Protein AF-A0A524GDU6-F1 (afdb_monomer_lite)

Foldseek 3Di:
DDDDDDDDPDPDDPPPPPCDPDPPQFDFDWQKKKWAFDPPPPPVNVVVLCVVQVWAFPDADDPRRITIIGGPPPDGQVNVQVSQVPDPGIPGMGTRGDDDDDLQDPPPCSLLPCQQAQCQDAHPNDTDDHPNHPPNSVVVVPD

Sequence (143 aa):
MRYIISICIILSIIACGSDSPRKTFSAYKAGEILVKFKSGAYETRESDTHRLIGAEVIKRVGRGGIARVKLPEGTSVEMAIKTYEATPGVEYAEPNYMVKATVIPDDARFTEQWGLHNAGQTVKGVTGTTGADIKAPEAWDIT

Radius of gyration: 27.36 Å; chains: 1; bounding box: 87×36×60 Å

Secondary structure (DSSP, 8-state):
-------------------------PPEEEEEEEEEEPTT--HHHHHHHHHHHT-EEEEEETTTTEEEEEPPTT--HHHHHHHHHTSTTEEEEEEEE-----SS---TTGGG-TTT--SS-EETTEEPPTT-S--HHHHHT--

Structure (mmCIF, N/CA/C/O backbone):
data_AF-A0A524GDU6-F1
#
_entry.id   AF-A0A524GDU6-F1
#
loop_
_atom_site.group_PDB
_atom_site.id
_atom_site.type_symbol
_atom_site.label_atom_id
_atom_site.label_alt_id
_atom_site.label_comp_id
_atom_site.label_asym_id
_atom_site.label_entity_id
_atom_site.label_seq_id
_atom_site.pdbx_PDB_ins_code
_atom_site.Cartn_x
_atom_site.Cartn_y
_atom_site.Cartn_z
_atom_site.occupancy
_atom_site.B_iso_or_equiv
_atom_site.auth_seq_id
_atom_site.auth_comp_id
_atom_site.auth_asym_id
_atom_site.auth_atom_id
_atom_site.pdbx_PDB_model_num
ATOM 1 N N . MET A 1 1 ? -65.917 17.565 -32.108 1.00 46.09 1 MET A N 1
ATOM 2 C CA . MET A 1 1 ? -65.200 17.818 -33.377 1.00 46.09 1 MET A CA 1
ATOM 3 C C . MET A 1 1 ? -64.420 19.120 -33.239 1.00 46.09 1 MET A C 1
ATOM 5 O O . MET A 1 1 ? -65.048 20.167 -33.289 1.00 46.09 1 MET A O 1
ATOM 9 N N . ARG A 1 2 ? -63.104 19.029 -32.972 1.00 42.19 2 ARG A N 1
ATOM 10 C CA . ARG A 1 2 ? -62.009 19.993 -33.256 1.00 42.19 2 ARG A CA 1
ATOM 11 C C . ARG A 1 2 ? -60.865 19.822 -32.243 1.00 42.19 2 ARG A C 1
ATOM 13 O O . ARG A 1 2 ? -61.074 19.880 -31.040 1.00 42.19 2 ARG A O 1
ATOM 20 N N . TYR A 1 3 ? -59.690 19.538 -32.795 1.00 39.47 3 TYR A N 1
ATOM 21 C CA . TYR A 1 3 ? -58.427 19.186 -32.154 1.00 39.47 3 TYR A CA 1
ATOM 22 C C . TYR A 1 3 ? -57.678 20.436 -31.688 1.00 39.47 3 TYR A C 1
ATOM 24 O O . TYR A 1 3 ? -57.649 21.412 -32.433 1.00 39.47 3 TYR A O 1
ATOM 32 N N . ILE A 1 4 ? -56.993 20.377 -30.542 1.00 45.09 4 ILE A N 1
ATOM 33 C CA . ILE A 1 4 ? -55.834 21.239 -30.264 1.00 45.09 4 ILE A CA 1
ATOM 34 C C . ILE A 1 4 ? -54.747 20.358 -29.645 1.00 45.09 4 ILE A C 1
ATOM 36 O O . ILE A 1 4 ? -54.817 19.956 -28.487 1.00 45.09 4 ILE A O 1
ATOM 40 N N . ILE A 1 5 ? -53.770 20.012 -30.479 1.00 43.97 5 ILE A N 1
ATOM 41 C CA . ILE A 1 5 ? -52.528 19.336 -30.116 1.00 43.97 5 ILE A CA 1
ATOM 42 C C . ILE A 1 5 ? -51.595 20.432 -29.593 1.00 43.97 5 ILE A C 1
ATOM 44 O O . ILE A 1 5 ? -51.144 21.272 -30.367 1.00 43.97 5 ILE A O 1
ATOM 48 N N . SER A 1 6 ? -51.337 20.457 -28.285 1.00 45.69 6 SER A N 1
ATOM 49 C CA . SER A 1 6 ? -50.351 21.359 -27.683 1.00 45.69 6 SER A CA 1
ATOM 50 C C . SER A 1 6 ? -49.019 20.620 -27.566 1.00 45.69 6 SER A C 1
ATOM 52 O O . SER A 1 6 ? -48.834 19.773 -26.697 1.00 45.69 6 SER A O 1
ATOM 54 N N . ILE A 1 7 ? -48.113 20.907 -28.498 1.00 46.00 7 ILE A N 1
ATOM 55 C CA . ILE A 1 7 ? -46.738 20.403 -28.532 1.00 46.00 7 ILE A CA 1
ATOM 56 C C . ILE A 1 7 ? -45.927 21.124 -27.442 1.00 46.00 7 ILE A C 1
ATOM 58 O O . ILE A 1 7 ? -45.642 22.314 -27.554 1.00 46.00 7 ILE A O 1
ATOM 62 N N . CYS A 1 8 ? -45.553 20.409 -26.379 1.00 38.56 8 CYS A N 1
ATOM 63 C CA . CYS A 1 8 ? -44.512 20.838 -25.442 1.00 38.56 8 CYS A CA 1
ATOM 64 C C . CYS A 1 8 ? -43.155 20.357 -25.969 1.00 38.56 8 CYS A C 1
ATOM 66 O O . CYS A 1 8 ? -42.819 19.180 -25.858 1.00 38.56 8 CYS A O 1
ATOM 68 N N . ILE A 1 9 ? -42.372 21.269 -26.546 1.00 44.06 9 ILE A N 1
ATOM 69 C CA . ILE A 1 9 ? -40.962 21.032 -26.874 1.00 44.06 9 ILE A CA 1
ATOM 70 C C . ILE A 1 9 ? -40.179 21.114 -25.560 1.00 44.06 9 ILE A C 1
ATOM 72 O O . ILE A 1 9 ? -39.932 22.205 -25.050 1.00 44.06 9 ILE A O 1
ATOM 76 N N . ILE A 1 10 ? -39.814 19.965 -24.986 1.00 49.78 10 ILE A N 1
ATOM 77 C CA . ILE A 1 10 ? -38.814 19.916 -23.915 1.00 49.78 10 ILE A CA 1
ATOM 78 C C . ILE A 1 10 ? -37.440 20.026 -24.576 1.00 49.78 10 ILE A C 1
ATOM 80 O O . ILE A 1 10 ? -36.970 19.109 -25.244 1.00 49.78 10 ILE A O 1
ATOM 84 N N . LEU A 1 11 ? -36.816 21.188 -24.402 1.00 43.75 11 LEU A N 1
ATOM 85 C CA . LEU A 1 11 ? -35.431 21.449 -24.762 1.00 43.75 11 LEU A CA 1
ATOM 86 C C . LEU A 1 11 ? -34.534 20.703 -23.758 1.00 43.75 11 LEU A C 1
ATOM 88 O O . LEU A 1 11 ? -34.323 21.164 -22.637 1.00 43.75 11 LEU A O 1
ATOM 92 N N . SER A 1 12 ? -34.054 19.514 -24.127 1.00 50.00 12 SER A N 1
ATOM 93 C CA . SER A 1 12 ? -33.081 18.766 -23.327 1.00 50.00 12 SER A CA 1
ATOM 94 C C . SER A 1 12 ? -31.749 19.514 -23.293 1.00 50.00 12 SER A C 1
ATOM 96 O O . SER A 1 12 ? -31.015 19.555 -24.278 1.00 50.00 12 SER A O 1
ATOM 98 N N . ILE A 1 13 ? -31.422 20.086 -22.135 1.00 52.62 13 ILE A N 1
ATOM 99 C CA . ILE A 1 13 ? -30.063 20.516 -21.814 1.00 52.62 13 ILE A CA 1
ATOM 100 C C . ILE A 1 13 ? -29.226 19.240 -21.693 1.00 52.62 13 ILE A C 1
ATOM 102 O O . ILE A 1 13 ? -29.364 18.480 -20.735 1.00 52.62 13 ILE A O 1
ATOM 106 N N . ILE A 1 14 ? -28.386 18.981 -22.694 1.00 56.56 14 ILE A N 1
ATOM 107 C CA . ILE A 1 14 ? -27.344 17.958 -22.624 1.00 56.56 14 ILE A CA 1
ATOM 108 C C . ILE A 1 14 ? -26.330 18.450 -21.590 1.00 56.56 14 ILE A C 1
ATOM 110 O O . ILE A 1 14 ? -25.486 19.298 -21.875 1.00 56.56 14 ILE A O 1
ATOM 114 N N . ALA A 1 15 ? -26.439 17.943 -20.364 1.00 51.62 15 ALA A N 1
ATOM 115 C CA . ALA A 1 15 ? -25.362 18.038 -19.397 1.00 51.62 15 ALA A CA 1
ATOM 116 C C . ALA A 1 15 ? -24.214 17.157 -19.910 1.00 51.62 15 ALA A C 1
ATOM 118 O O . ALA A 1 15 ? -24.265 15.931 -19.823 1.00 51.62 15 ALA A O 1
ATOM 119 N N . CYS A 1 16 ? -23.197 17.790 -20.493 1.00 41.84 16 CYS A N 1
ATOM 120 C CA . CYS A 1 16 ? -21.922 17.152 -20.784 1.00 41.84 16 CYS A CA 1
ATOM 121 C C . CYS A 1 16 ? -21.239 16.872 -19.437 1.00 41.84 16 CYS A C 1
ATOM 123 O O . CYS A 1 16 ? -20.568 17.733 -18.871 1.00 41.84 16 CYS A O 1
ATOM 125 N N . GLY A 1 17 ? -21.506 15.698 -18.867 1.00 45.25 17 GLY A N 1
ATOM 126 C CA . GLY A 1 17 ? -20.758 15.190 -17.728 1.00 45.25 17 GLY A CA 1
ATOM 127 C C . GLY A 1 17 ? -19.352 14.855 -18.201 1.00 45.25 17 GLY A C 1
ATOM 128 O O . GLY A 1 17 ? -19.160 13.894 -18.939 1.00 45.25 17 GLY A O 1
ATOM 129 N N . SER A 1 18 ? -18.374 15.661 -17.799 1.00 45.66 18 SER A N 1
ATOM 130 C CA . SER A 1 18 ? -16.969 15.280 -17.860 1.00 45.66 18 SER A CA 1
ATOM 131 C C . SER A 1 18 ? -16.784 14.057 -16.963 1.00 45.66 18 SER A C 1
ATOM 133 O O . SER A 1 18 ? -16.740 14.183 -15.736 1.00 45.66 18 SER A O 1
ATOM 135 N N . ASP A 1 19 ? -16.739 12.873 -17.567 1.00 48.50 19 ASP A N 1
ATOM 136 C CA . ASP A 1 19 ? -16.425 11.630 -16.873 1.00 48.50 19 ASP A CA 1
ATOM 137 C C . ASP A 1 19 ? -14.926 11.671 -16.541 1.00 48.50 19 ASP A C 1
ATOM 139 O O . ASP A 1 19 ? -14.063 11.271 -17.323 1.00 48.50 19 ASP A O 1
ATOM 143 N N . SER A 1 20 ? -14.594 12.283 -15.402 1.00 50.22 20 SER A N 1
ATOM 144 C CA . SER A 1 20 ? -13.263 12.166 -14.813 1.00 50.22 20 SER A CA 1
ATOM 145 C C . SER A 1 20 ? -12.969 10.677 -14.643 1.00 50.22 20 SER A C 1
ATOM 147 O O . SER A 1 20 ? -13.833 9.973 -14.112 1.00 50.22 20 SER A O 1
ATOM 149 N N . PRO A 1 21 ? -11.786 10.172 -15.043 1.00 43.53 21 PRO A N 1
ATOM 150 C CA . PRO A 1 21 ? -11.465 8.764 -14.878 1.00 43.53 21 PRO A CA 1
ATOM 151 C C . PRO A 1 21 ? -11.586 8.419 -13.395 1.00 43.53 21 PRO A C 1
ATOM 153 O O . PRO A 1 21 ? -10.803 8.863 -12.551 1.00 43.53 21 PRO A O 1
ATOM 156 N N . ARG A 1 22 ? -12.645 7.675 -13.068 1.00 45.19 22 ARG A N 1
ATOM 157 C CA . ARG A 1 22 ? -12.917 7.179 -11.726 1.00 45.19 22 ARG A CA 1
ATOM 158 C C . ARG A 1 22 ? -11.685 6.370 -11.341 1.00 45.19 22 ARG A C 1
ATOM 160 O O . ARG A 1 22 ? -11.368 5.415 -12.046 1.00 45.19 22 ARG A O 1
ATOM 167 N N . LYS A 1 23 ? -10.976 6.770 -10.276 1.00 44.06 23 LYS A N 1
ATOM 168 C CA . LYS A 1 23 ? -9.889 5.979 -9.676 1.00 44.06 23 LYS A CA 1
ATOM 169 C C . LYS A 1 23 ? -10.339 4.518 -9.698 1.00 44.06 23 LYS A C 1
ATOM 171 O O . LYS A 1 23 ? -11.337 4.190 -9.057 1.00 44.06 23 LYS A O 1
ATOM 176 N N . THR A 1 24 ? -9.674 3.665 -10.473 1.00 45.59 24 THR A N 1
ATOM 177 C CA . THR A 1 24 ? -9.892 2.222 -10.404 1.00 45.59 24 THR A CA 1
ATOM 178 C C . THR A 1 24 ? -9.548 1.824 -8.981 1.00 45.59 24 THR A C 1
ATOM 180 O O . THR A 1 24 ? -8.377 1.821 -8.604 1.00 45.59 24 THR A O 1
ATOM 183 N N . PHE A 1 25 ? -10.568 1.604 -8.151 1.00 55.69 25 PHE A N 1
ATOM 184 C CA . PHE A 1 25 ? -10.369 1.123 -6.794 1.00 55.69 25 PHE A CA 1
ATOM 185 C C . PHE A 1 25 ? -9.674 -0.227 -6.921 1.00 55.69 25 PHE A C 1
ATOM 187 O O . PHE A 1 25 ? -10.267 -1.175 -7.438 1.00 55.69 25 PHE A O 1
ATOM 194 N N . SER A 1 26 ? -8.403 -0.305 -6.512 1.00 63.84 26 SER A N 1
ATOM 195 C CA . SER A 1 26 ? -7.771 -1.610 -6.374 1.00 63.84 26 SER A CA 1
ATOM 196 C C . SER A 1 26 ? -8.629 -2.429 -5.419 1.00 63.84 26 SER A C 1
ATOM 198 O O . SER A 1 26 ? -9.108 -1.904 -4.408 1.00 63.84 26 SER A O 1
ATOM 200 N N . ALA A 1 27 ? -8.865 -3.695 -5.746 1.00 87.44 27 ALA A N 1
ATOM 201 C CA . ALA A 1 27 ? -9.609 -4.566 -4.857 1.00 87.44 27 ALA A CA 1
ATOM 202 C C . ALA A 1 27 ? -8.857 -4.653 -3.519 1.00 87.44 27 ALA A C 1
ATOM 204 O O . ALA A 1 27 ? -7.660 -4.942 -3.480 1.00 87.44 27 ALA A O 1
ATOM 205 N N . TYR A 1 28 ? -9.542 -4.371 -2.417 1.00 92.62 28 TYR A N 1
ATOM 206 C CA . TYR A 1 28 ? -9.010 -4.584 -1.077 1.00 92.62 28 TYR A CA 1
ATOM 207 C C . TYR A 1 28 ? -9.470 -5.938 -0.540 1.00 92.62 28 TYR A C 1
ATOM 209 O O . TYR A 1 28 ? -10.466 -6.509 -0.992 1.00 92.62 28 TYR A O 1
ATOM 217 N N . LYS 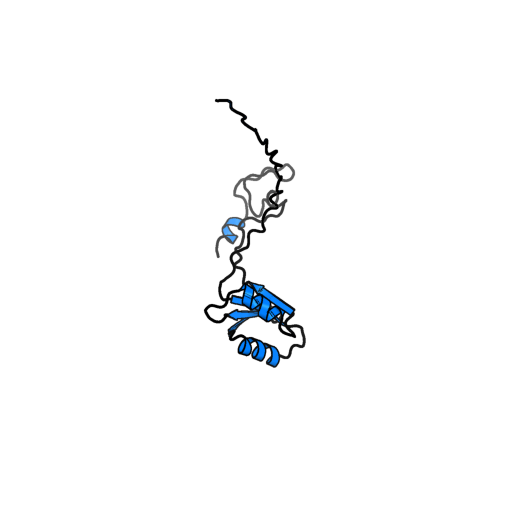A 1 29 ? -8.735 -6.479 0.429 1.00 93.62 29 LYS A N 1
ATOM 218 C CA . LYS A 1 29 ? -9.104 -7.729 1.082 1.00 93.62 29 LYS A CA 1
ATOM 219 C C . LYS A 1 29 ? -10.260 -7.487 2.052 1.00 93.62 29 LYS A C 1
ATOM 221 O O . LYS A 1 29 ? -10.100 -6.802 3.058 1.00 93.62 29 LYS A O 1
ATOM 226 N N . ALA A 1 30 ? -11.425 -8.056 1.746 1.00 93.00 30 ALA A N 1
ATOM 227 C CA . ALA A 1 30 ? -12.592 -7.973 2.618 1.00 93.00 30 ALA A CA 1
ATOM 228 C C . ALA A 1 30 ? -12.282 -8.526 4.020 1.00 93.00 30 ALA A C 1
ATOM 230 O O . ALA A 1 30 ? -11.551 -9.509 4.165 1.00 93.00 30 ALA A O 1
ATOM 231 N N . GLY A 1 31 ? -12.845 -7.883 5.045 1.00 95.31 31 GLY A N 1
ATOM 232 C CA . GLY A 1 31 ? -12.651 -8.270 6.443 1.00 95.31 31 GLY A CA 1
ATOM 233 C C . GLY A 1 31 ? -11.277 -7.921 7.018 1.00 95.31 31 GLY A C 1
ATOM 234 O O . GLY A 1 31 ? -10.972 -8.355 8.125 1.00 95.31 31 GLY A O 1
ATOM 235 N N . GLU A 1 32 ? -10.445 -7.153 6.310 1.00 97.00 32 GLU A N 1
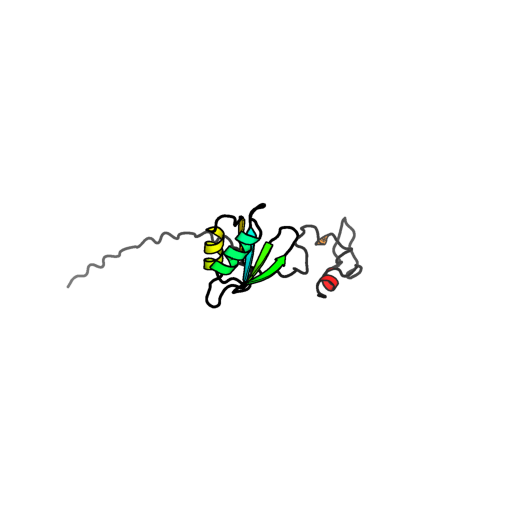ATOM 236 C CA . GLU A 1 32 ? -9.145 -6.716 6.815 1.00 97.00 32 GLU A CA 1
ATOM 237 C C . GLU A 1 32 ? -8.870 -5.238 6.535 1.00 97.00 32 GLU A C 1
ATOM 239 O O . GLU A 1 32 ? -9.135 -4.731 5.444 1.00 97.00 32 GLU A O 1
ATOM 244 N N . ILE A 1 33 ? -8.263 -4.566 7.513 1.00 97.69 33 ILE A N 1
ATOM 245 C CA . ILE A 1 33 ? -7.817 -3.173 7.390 1.00 97.69 33 ILE A CA 1
ATOM 246 C C . ILE A 1 33 ? -6.419 -2.996 7.983 1.00 97.69 33 ILE A C 1
ATOM 248 O O . ILE A 1 33 ? -5.927 -3.841 8.741 1.00 97.69 33 ILE A O 1
ATOM 252 N N . LEU A 1 34 ? -5.785 -1.883 7.630 1.00 97.00 34 LEU A N 1
ATOM 253 C CA . LEU A 1 34 ? -4.549 -1.404 8.230 1.00 97.00 34 LEU A CA 1
ATOM 254 C C . LEU A 1 34 ? -4.875 -0.220 9.137 1.00 97.00 34 LEU A C 1
ATOM 256 O O . LEU A 1 34 ? -5.563 0.707 8.722 1.00 97.00 34 LEU A O 1
ATOM 260 N N . VAL A 1 35 ? -4.385 -0.252 10.373 1.00 96.31 35 VAL A N 1
ATOM 261 C CA . VAL A 1 35 ? -4.623 0.795 11.371 1.00 96.31 35 VAL A CA 1
ATOM 262 C C . VAL A 1 35 ? -3.291 1.276 11.911 1.00 96.31 35 VAL A C 1
ATOM 264 O O . VAL A 1 35 ? -2.442 0.470 12.301 1.00 96.31 35 VAL A O 1
ATOM 267 N N . LYS A 1 36 ? -3.111 2.592 11.970 1.00 93.81 36 LYS A N 1
ATOM 268 C CA . LYS A 1 36 ? -1.977 3.216 12.643 1.00 93.81 36 LYS A CA 1
ATOM 269 C C . LYS A 1 36 ? -2.474 4.095 13.777 1.00 93.81 36 LYS A C 1
ATOM 271 O O . LYS A 1 36 ? -3.392 4.889 13.593 1.00 93.81 36 LYS A O 1
ATOM 276 N N . PHE A 1 37 ? -1.832 3.985 14.932 1.00 92.56 37 PHE A N 1
ATOM 277 C CA . PHE A 1 37 ? -2.056 4.870 16.066 1.00 92.56 37 PHE A CA 1
ATOM 278 C C . PHE A 1 37 ? -0.971 5.946 16.139 1.00 92.56 37 PHE A C 1
ATOM 280 O O . PHE A 1 37 ? 0.156 5.758 15.678 1.00 92.56 37 PHE A O 1
ATOM 287 N N . LYS A 1 38 ? -1.326 7.085 16.734 1.00 89.81 38 LYS A N 1
ATOM 288 C CA . LYS A 1 38 ? -0.415 8.208 16.961 1.00 89.81 38 LYS A CA 1
ATOM 289 C C . LYS A 1 38 ? 0.722 7.769 17.881 1.00 89.81 38 LYS A C 1
ATOM 291 O O . LYS A 1 38 ? 0.500 7.056 18.860 1.00 89.81 38 LYS A O 1
ATOM 296 N N . SER A 1 39 ? 1.931 8.264 17.625 1.00 81.06 39 SER A N 1
ATOM 297 C CA . SER A 1 39 ? 3.083 8.047 18.506 1.00 81.06 39 SER A CA 1
ATOM 298 C C . SER A 1 39 ? 2.754 8.463 19.946 1.00 81.06 39 SER A C 1
ATOM 300 O O . SER A 1 39 ? 2.341 9.598 20.180 1.00 81.06 39 SER A O 1
ATOM 302 N N . GLY A 1 40 ? 2.931 7.552 20.906 1.00 71.31 40 GLY A N 1
ATOM 303 C CA . GLY A 1 40 ? 2.575 7.777 22.313 1.00 71.31 40 GLY A CA 1
ATOM 304 C C . GLY A 1 40 ? 1.166 7.311 22.702 1.00 71.31 40 GLY A C 1
ATOM 305 O O . GLY A 1 40 ? 0.798 7.398 23.876 1.00 71.31 40 GLY A O 1
ATOM 306 N N . ALA A 1 41 ? 0.380 6.766 21.766 1.00 64.44 41 ALA A N 1
ATOM 307 C CA . ALA A 1 41 ? -0.692 5.850 22.127 1.00 64.44 41 ALA A CA 1
ATOM 308 C C . ALA A 1 41 ? -0.048 4.637 22.815 1.00 64.44 41 ALA A C 1
ATOM 310 O O . ALA A 1 41 ? 0.684 3.874 22.195 1.00 64.44 41 ALA A O 1
ATOM 311 N N . TYR A 1 42 ? -0.227 4.517 24.132 1.00 65.44 42 TYR A N 1
ATOM 312 C CA . TYR A 1 42 ? 0.313 3.380 24.878 1.00 65.44 42 TYR A CA 1
ATOM 313 C C . TYR A 1 42 ? -0.262 2.084 24.296 1.00 65.44 42 TYR A C 1
ATOM 315 O O . TYR A 1 42 ? -1.466 2.029 24.046 1.00 65.44 42 TYR A O 1
ATOM 323 N N . GLU A 1 43 ? 0.566 1.051 24.124 1.00 71.12 43 GLU A N 1
ATOM 324 C CA . GLU A 1 43 ? 0.177 -0.256 23.559 1.00 71.12 43 GLU A CA 1
ATOM 325 C C . GLU A 1 43 ? -1.115 -0.819 24.182 1.00 71.12 43 GLU A C 1
ATOM 327 O O . GLU A 1 43 ? -1.928 -1.439 23.497 1.00 71.12 43 GLU A O 1
ATOM 332 N N . THR A 1 44 ? -1.356 -0.532 25.467 1.00 71.44 44 THR A N 1
ATOM 333 C CA . THR A 1 44 ? -2.598 -0.866 26.175 1.00 71.44 44 THR A CA 1
ATOM 334 C C . THR A 1 44 ? -3.843 -0.273 25.507 1.00 71.44 44 THR A C 1
ATOM 336 O O . THR A 1 44 ? -4.818 -0.988 25.310 1.00 71.44 44 THR A O 1
ATOM 339 N N . ARG A 1 45 ? -3.818 1.002 25.093 1.00 81.50 45 ARG A N 1
ATOM 340 C CA . ARG A 1 45 ? -4.963 1.661 24.434 1.00 81.50 45 ARG A CA 1
ATOM 341 C C . ARG A 1 45 ? -5.234 1.097 23.047 1.00 81.50 45 ARG A C 1
ATOM 343 O O . ARG A 1 45 ? -6.392 1.018 22.647 1.00 81.50 45 ARG A O 1
ATOM 350 N N . GLU A 1 46 ? -4.189 0.700 22.324 1.00 87.81 46 GLU A N 1
ATOM 351 C CA . GLU A 1 46 ? -4.353 0.025 21.034 1.00 87.81 46 GLU A CA 1
ATOM 352 C C . GLU A 1 46 ? -5.042 -1.329 21.226 1.00 87.81 46 GLU A C 1
ATOM 354 O O . GLU A 1 46 ? -6.061 -1.607 20.598 1.00 87.81 46 GLU A O 1
ATOM 359 N N . SER A 1 47 ? -4.529 -2.141 22.158 1.00 88.38 47 SER A N 1
ATOM 360 C CA . SER A 1 47 ? -5.096 -3.451 22.498 1.00 88.38 47 SER A CA 1
ATOM 361 C C . SER A 1 47 ? -6.553 -3.345 22.959 1.00 88.38 47 SER A C 1
ATOM 363 O O . SER A 1 47 ? -7.411 -4.102 22.503 1.00 88.38 47 SER A O 1
ATOM 365 N N . ASP A 1 48 ? -6.861 -2.360 23.805 1.00 90.56 48 ASP A N 1
ATOM 366 C CA . ASP A 1 48 ? -8.224 -2.091 24.263 1.00 90.56 48 ASP A CA 1
ATOM 367 C C . ASP A 1 48 ? -9.139 -1.670 23.111 1.00 90.56 48 ASP A C 1
ATOM 369 O O . ASP A 1 48 ? -10.264 -2.157 23.022 1.00 90.56 48 ASP A O 1
ATOM 373 N N . THR A 1 49 ? -8.654 -0.828 22.194 1.00 92.12 49 THR A N 1
ATOM 374 C CA . THR A 1 49 ? -9.409 -0.411 21.002 1.00 92.12 49 THR A CA 1
ATOM 375 C C . THR A 1 49 ? -9.753 -1.611 20.123 1.00 92.12 49 THR A C 1
ATOM 377 O O . THR A 1 49 ? -10.914 -1.800 19.760 1.00 92.12 49 THR A O 1
ATOM 380 N N . HIS A 1 50 ? -8.768 -2.459 19.819 1.00 94.06 50 HIS A N 1
ATOM 381 C CA . HIS A 1 50 ? -8.992 -3.673 19.035 1.00 94.06 50 HIS A CA 1
ATOM 382 C C . HIS A 1 50 ? -10.000 -4.600 19.720 1.00 94.06 50 HIS A C 1
ATOM 384 O O . HIS A 1 50 ? -10.943 -5.059 19.077 1.00 94.06 50 HIS A O 1
ATOM 390 N N . ARG A 1 51 ? -9.869 -4.797 21.038 1.00 93.56 51 ARG A N 1
ATOM 391 C CA . ARG A 1 51 ? -10.786 -5.623 21.831 1.00 93.56 51 ARG A CA 1
ATOM 392 C C . ARG A 1 51 ? -12.214 -5.075 21.840 1.00 93.56 51 ARG A C 1
ATOM 394 O O . ARG A 1 51 ? -13.146 -5.856 21.689 1.00 93.56 51 ARG A O 1
ATOM 401 N N . LEU A 1 52 ? -12.393 -3.761 21.990 1.00 92.38 52 LEU A N 1
ATOM 402 C CA . LEU A 1 52 ? -13.710 -3.109 21.991 1.00 92.38 52 LEU A CA 1
ATOM 403 C C . LEU A 1 52 ? -14.422 -3.231 20.640 1.00 92.38 52 LEU A C 1
ATOM 405 O O . LEU A 1 52 ? -15.631 -3.430 20.600 1.00 92.38 52 LEU A O 1
ATOM 409 N N . ILE A 1 53 ? -13.670 -3.135 19.543 1.00 93.19 53 ILE A N 1
ATOM 410 C CA . ILE A 1 53 ? -14.199 -3.298 18.183 1.00 93.19 53 ILE A CA 1
ATOM 411 C C . ILE A 1 53 ? -14.393 -4.789 17.836 1.00 93.19 53 ILE A C 1
ATOM 413 O O . ILE A 1 53 ? -15.106 -5.120 16.893 1.00 93.19 53 ILE A O 1
ATOM 417 N N . GLY A 1 54 ? -13.778 -5.700 18.597 1.00 95.25 54 GLY A N 1
ATOM 418 C CA . GLY A 1 54 ? -13.755 -7.135 18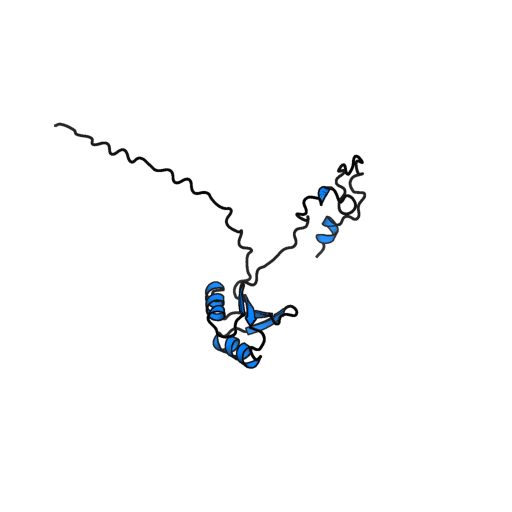.306 1.00 95.25 54 GLY A CA 1
ATOM 419 C C . GLY A 1 54 ? -12.797 -7.508 17.171 1.00 95.25 54 GLY A C 1
ATOM 420 O O . GLY A 1 54 ? -12.933 -8.572 16.573 1.00 95.25 54 GLY A O 1
ATOM 421 N N . ALA A 1 55 ? -11.849 -6.631 16.842 1.00 96.69 55 ALA A N 1
ATOM 422 C CA . ALA A 1 55 ? -10.861 -6.872 15.803 1.00 96.69 55 ALA A CA 1
ATOM 423 C C . ALA A 1 55 ? -9.661 -7.663 16.343 1.00 96.69 55 ALA A C 1
ATOM 425 O O . ALA A 1 55 ? -9.183 -7.427 17.453 1.00 96.69 55 ALA A O 1
ATOM 426 N N . GLU A 1 56 ? -9.128 -8.561 15.521 1.00 96.75 56 GLU A N 1
ATOM 427 C CA . GLU A 1 56 ? -7.959 -9.379 15.844 1.00 96.75 56 GLU A CA 1
ATOM 428 C C . GLU A 1 56 ? -6.720 -8.832 15.129 1.00 96.75 56 GLU A C 1
ATOM 430 O O . GLU A 1 56 ? -6.731 -8.637 13.914 1.00 96.75 56 GLU A O 1
ATOM 435 N N . VAL A 1 57 ? -5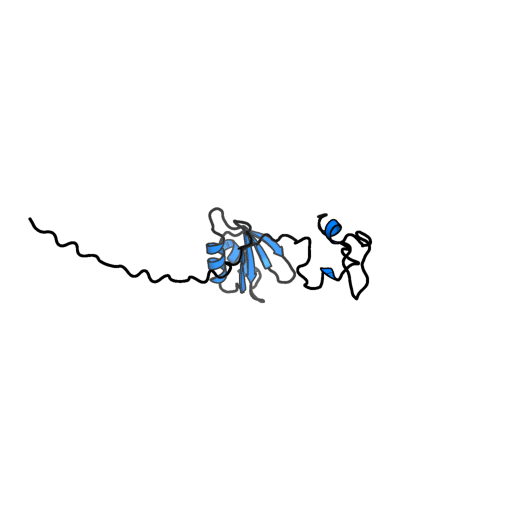.623 -8.603 15.853 1.00 95.50 57 VAL A N 1
ATOM 436 C CA . VAL A 1 57 ? -4.357 -8.180 15.236 1.00 95.50 57 VAL A CA 1
ATOM 437 C C . VAL A 1 57 ? -3.682 -9.387 14.588 1.00 95.50 57 VAL A C 1
ATOM 439 O O . VAL A 1 57 ? -3.134 -10.237 15.279 1.00 95.50 57 VAL A O 1
ATOM 442 N N . ILE A 1 58 ? -3.669 -9.436 13.253 1.00 95.81 58 ILE A N 1
ATOM 443 C CA . ILE A 1 58 ? -3.001 -10.501 12.489 1.00 95.81 58 ILE A CA 1
ATOM 444 C C . ILE A 1 58 ? -1.484 -10.351 12.612 1.00 95.81 58 ILE A C 1
ATOM 446 O O . ILE A 1 58 ? -0.766 -11.310 12.881 1.00 95.81 58 ILE A O 1
ATOM 450 N N . LYS A 1 59 ? -0.977 -9.145 12.332 1.00 93.50 59 LYS A N 1
ATOM 451 C CA . LYS A 1 59 ? 0.449 -8.811 12.435 1.00 93.50 59 LYS A CA 1
ATOM 452 C C . LYS A 1 59 ? 0.666 -7.307 12.408 1.00 93.50 59 LYS A C 1
ATOM 454 O O . LYS A 1 59 ? -0.163 -6.564 11.885 1.00 93.50 59 LYS A O 1
ATOM 459 N N . ARG A 1 60 ? 1.839 -6.871 12.866 1.00 91.69 60 ARG A N 1
ATOM 460 C CA . ARG A 1 60 ? 2.332 -5.516 12.605 1.00 91.69 60 ARG A CA 1
ATOM 461 C C . ARG A 1 60 ? 3.187 -5.490 11.341 1.00 91.69 60 ARG A C 1
ATOM 463 O O . ARG A 1 60 ? 3.947 -6.424 11.085 1.00 91.69 60 ARG A O 1
ATOM 470 N N . VAL A 1 61 ? 3.020 -4.453 10.526 1.00 89.50 61 VAL A N 1
ATOM 471 C CA . VAL A 1 61 ? 3.701 -4.290 9.236 1.00 89.50 61 VAL A CA 1
ATOM 472 C C . VAL A 1 61 ? 4.560 -3.028 9.223 1.00 89.50 61 VAL A C 1
ATOM 474 O O . VAL A 1 61 ? 4.176 -1.977 9.735 1.00 89.50 61 VAL A O 1
ATOM 477 N N . GLY A 1 62 ? 5.741 -3.141 8.612 1.00 83.81 62 GLY A N 1
ATOM 478 C CA . GLY A 1 62 ? 6.709 -2.051 8.519 1.00 83.81 62 GLY A CA 1
ATOM 479 C C . GLY A 1 62 ? 7.296 -1.624 9.870 1.00 83.81 62 GLY A C 1
ATOM 480 O O . GLY A 1 62 ? 7.065 -2.234 10.909 1.00 83.81 62 GLY A O 1
ATOM 481 N N . ARG A 1 63 ? 8.083 -0.544 9.847 1.00 79.12 63 ARG A N 1
ATOM 482 C CA . ARG A 1 63 ? 8.715 0.039 11.046 1.00 79.12 63 ARG A CA 1
ATOM 483 C C . ARG A 1 63 ? 7.823 1.043 11.788 1.00 79.12 63 ARG A C 1
ATOM 485 O O . ARG A 1 63 ? 8.197 1.511 12.853 1.00 79.12 63 ARG A O 1
ATOM 492 N N . GLY A 1 64 ? 6.660 1.377 11.226 1.00 74.44 64 GLY A N 1
ATOM 493 C CA . GLY A 1 64 ? 5.764 2.429 11.721 1.00 74.44 64 GLY A CA 1
ATOM 494 C C . GLY A 1 64 ? 4.660 1.960 12.669 1.00 74.44 64 GLY A C 1
ATOM 495 O O . GLY A 1 64 ? 3.738 2.728 12.917 1.00 74.44 64 GLY A O 1
ATOM 496 N N . GLY A 1 65 ? 4.707 0.710 13.144 1.00 84.31 65 GLY A N 1
ATOM 497 C CA . GLY A 1 65 ? 3.733 0.183 14.108 1.00 84.31 65 GLY A CA 1
ATOM 498 C C . GLY A 1 65 ? 2.338 -0.112 13.544 1.00 84.31 65 GLY A C 1
ATOM 499 O O . GLY A 1 65 ? 1.427 -0.376 14.324 1.00 84.31 65 GLY A O 1
ATOM 500 N N . ILE A 1 66 ? 2.167 -0.111 12.219 1.00 93.69 66 ILE A N 1
ATOM 501 C CA . ILE A 1 66 ? 0.875 -0.329 11.555 1.00 93.69 66 ILE A CA 1
ATOM 502 C C . ILE A 1 66 ? 0.373 -1.739 11.871 1.00 93.69 66 ILE A C 1
ATOM 504 O O . ILE A 1 66 ? 1.066 -2.723 11.608 1.00 93.69 66 ILE A O 1
ATOM 508 N N . ALA A 1 67 ? -0.836 -1.848 12.410 1.00 94.75 67 ALA A N 1
ATOM 509 C CA . ALA A 1 67 ? -1.496 -3.114 12.676 1.00 94.75 67 ALA A CA 1
ATOM 510 C C . ALA A 1 67 ? -2.352 -3.520 11.474 1.00 94.75 67 ALA A C 1
ATOM 512 O O . ALA A 1 67 ? -3.250 -2.790 11.061 1.00 94.75 67 ALA A O 1
ATOM 513 N N . ARG A 1 68 ? -2.102 -4.713 10.931 1.00 96.81 68 ARG A N 1
ATOM 514 C CA . ARG A 1 68 ? -3.051 -5.392 10.050 1.00 96.81 68 ARG A CA 1
ATOM 515 C C . ARG A 1 68 ? -4.021 -6.163 10.926 1.00 96.81 68 ARG A C 1
ATOM 517 O O . ARG A 1 68 ? -3.600 -7.079 11.634 1.00 96.81 68 ARG A O 1
ATOM 524 N N . VAL A 1 69 ? -5.297 -5.808 10.858 1.00 97.25 69 VAL A N 1
ATOM 525 C CA . VAL A 1 69 ? -6.331 -6.402 11.705 1.00 97.25 69 VAL A CA 1
ATOM 526 C C . VAL A 1 69 ? -7.382 -7.128 10.880 1.00 97.25 69 VAL A C 1
ATOM 528 O O . VAL A 1 69 ? -7.725 -6.698 9.777 1.00 97.25 69 VAL A O 1
ATOM 531 N N . LYS A 1 70 ? -7.888 -8.229 11.429 1.00 97.94 70 LYS A N 1
ATOM 532 C CA . LYS A 1 70 ? -9.072 -8.937 10.956 1.00 97.94 70 LYS A CA 1
ATOM 533 C C . LYS A 1 70 ? -10.295 -8.362 11.660 1.00 97.94 70 LYS A C 1
ATOM 535 O O . LYS A 1 70 ? -10.282 -8.171 12.874 1.00 97.94 70 LYS A O 1
ATOM 540 N N . LEU A 1 71 ? -11.335 -8.084 10.894 1.00 97.69 71 LEU A N 1
ATOM 541 C CA . LEU A 1 71 ? -12.600 -7.561 11.391 1.00 97.69 71 LEU A CA 1
ATOM 542 C C . LEU A 1 71 ? -13.534 -8.701 11.829 1.00 97.69 71 LEU A C 1
ATOM 544 O O . LEU A 1 71 ? -13.427 -9.809 11.291 1.00 97.69 71 LEU A O 1
ATOM 548 N N . PRO A 1 72 ? -14.479 -8.432 12.749 1.00 96.44 72 PRO A N 1
ATOM 549 C CA . PRO A 1 72 ? -15.571 -9.353 13.037 1.00 96.44 72 PRO A CA 1
ATOM 550 C C . PRO A 1 72 ? -16.355 -9.716 11.772 1.00 96.44 72 PRO A C 1
ATOM 552 O O . PRO A 1 72 ? -16.536 -8.882 10.876 1.00 96.44 72 PRO A O 1
ATOM 555 N N . GLU A 1 73 ? -16.875 -10.942 11.717 1.00 93.69 73 GLU A N 1
ATOM 556 C CA . GLU A 1 73 ? -17.739 -11.371 10.616 1.00 93.69 73 GLU A CA 1
ATOM 557 C C . GLU A 1 73 ? -18.944 -10.430 10.456 1.00 93.69 73 GLU A C 1
ATOM 559 O O . GLU A 1 73 ? -19.509 -9.933 11.429 1.00 93.69 73 GLU A O 1
ATOM 564 N N . GLY A 1 74 ? -19.309 -10.135 9.206 1.00 91.56 74 GLY A N 1
ATOM 565 C CA . GLY 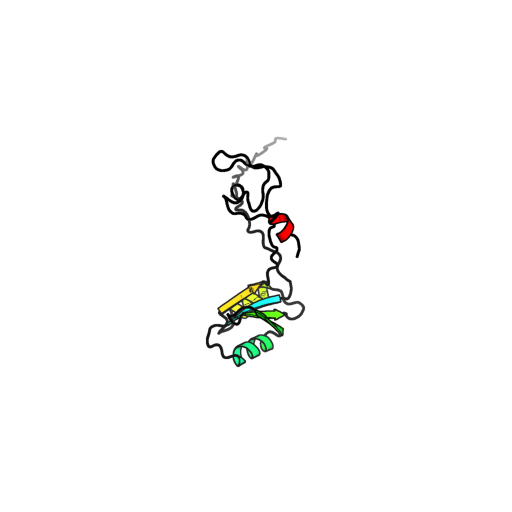A 1 74 ? -20.394 -9.202 8.882 1.00 91.56 74 GLY A CA 1
ATOM 566 C C . GLY A 1 74 ? -20.038 -7.713 8.992 1.00 91.56 74 GLY A C 1
ATOM 567 O O . GLY A 1 74 ? -20.843 -6.875 8.590 1.00 91.56 74 GLY A O 1
ATOM 568 N N . THR A 1 75 ? -18.839 -7.351 9.463 1.00 94.25 75 THR A N 1
ATOM 569 C CA . THR A 1 75 ? -18.397 -5.948 9.496 1.00 94.25 75 THR A CA 1
ATOM 570 C C . THR A 1 75 ? -17.851 -5.514 8.133 1.00 94.25 75 THR A C 1
ATOM 572 O O . THR A 1 75 ? -16.873 -6.074 7.639 1.00 94.25 75 THR A O 1
ATOM 575 N N . SER A 1 76 ? -18.448 -4.483 7.524 1.00 95.31 76 SER A N 1
ATOM 576 C CA . SER A 1 76 ? -17.907 -3.874 6.297 1.00 95.31 76 SER A CA 1
ATOM 577 C C . SER A 1 76 ? -16.610 -3.110 6.576 1.00 95.31 76 SER A C 1
ATOM 579 O O . SER A 1 76 ? -16.498 -2.452 7.615 1.00 95.31 76 SER A O 1
ATOM 581 N N . VAL A 1 77 ? -15.682 -3.114 5.617 1.00 95.62 77 VAL A N 1
ATOM 582 C CA . VAL A 1 77 ? -14.406 -2.383 5.702 1.00 95.62 77 VAL A CA 1
ATOM 583 C C . VAL A 1 77 ? -14.633 -0.885 5.908 1.00 95.62 77 VAL A C 1
ATOM 585 O O . VAL A 1 77 ? -13.992 -0.278 6.761 1.00 95.62 77 VAL A O 1
ATOM 588 N N . GLU A 1 78 ? -15.597 -0.299 5.202 1.00 95.62 78 GLU A N 1
ATOM 589 C CA . GLU A 1 78 ? -15.920 1.126 5.275 1.00 95.62 78 GLU A CA 1
ATOM 590 C C . GLU A 1 78 ? -16.421 1.530 6.665 1.00 95.62 78 GLU A C 1
ATOM 592 O O . GLU A 1 78 ? -16.020 2.566 7.195 1.00 95.62 78 GLU A O 1
ATOM 597 N N . MET A 1 79 ? -17.288 0.710 7.269 1.00 95.81 79 MET A N 1
ATOM 598 C CA . MET A 1 79 ? -17.767 0.943 8.634 1.00 95.81 79 MET A CA 1
ATOM 599 C C . MET A 1 79 ? -16.621 0.843 9.637 1.00 95.81 79 MET A C 1
ATOM 601 O O . MET A 1 79 ? -16.470 1.731 10.470 1.00 95.81 79 MET A O 1
ATOM 605 N N . ALA A 1 80 ? -15.785 -0.193 9.526 1.00 96.50 80 ALA A N 1
ATOM 606 C CA . ALA A 1 80 ? -14.653 -0.372 10.425 1.00 96.50 80 ALA A CA 1
ATOM 607 C C . ALA A 1 80 ? -13.680 0.808 10.356 1.00 96.50 80 ALA A C 1
ATOM 609 O O . ALA A 1 80 ? -13.295 1.330 11.399 1.00 96.50 80 ALA A O 1
ATOM 610 N N . ILE A 1 81 ? -13.333 1.272 9.152 1.00 97.50 81 ILE A N 1
ATOM 611 C CA . ILE A 1 81 ? -12.470 2.446 8.967 1.00 97.50 81 ILE A CA 1
ATOM 612 C C . ILE A 1 81 ? -13.054 3.654 9.695 1.00 97.50 81 ILE A C 1
ATOM 614 O O . ILE A 1 81 ? -12.368 4.236 10.529 1.00 97.50 81 ILE A O 1
ATOM 618 N N . LYS A 1 82 ? -14.340 3.966 9.481 1.00 97.38 82 LYS A N 1
ATOM 619 C CA . LYS A 1 82 ? -15.007 5.078 10.175 1.00 97.38 82 LYS A CA 1
ATOM 620 C C . LYS A 1 82 ? -14.975 4.923 11.696 1.00 97.38 82 LYS A C 1
ATOM 622 O O . LYS A 1 82 ? -14.771 5.904 12.406 1.00 97.38 82 LYS A O 1
ATOM 627 N N . THR A 1 83 ? -15.170 3.708 12.209 1.00 96.31 83 THR A N 1
ATOM 628 C CA . THR A 1 83 ? -15.091 3.425 13.650 1.00 96.31 83 THR A CA 1
ATOM 629 C C . THR A 1 83 ? -13.685 3.672 14.200 1.00 96.31 83 THR A C 1
ATOM 631 O O . THR A 1 83 ? -13.539 4.311 15.244 1.00 96.31 83 THR A O 1
ATOM 634 N N . TYR A 1 84 ? -12.645 3.215 13.500 1.00 96.31 84 TYR A N 1
ATOM 635 C CA . TYR A 1 84 ? -11.262 3.456 13.908 1.00 96.31 84 TYR A CA 1
ATOM 636 C C . TYR A 1 84 ? -10.891 4.937 13.811 1.00 96.31 84 TYR A C 1
ATOM 638 O O . TYR A 1 84 ? -10.348 5.480 14.766 1.00 96.31 84 TYR A O 1
ATOM 646 N N . GLU A 1 85 ? -11.234 5.621 12.721 1.00 95.31 85 GLU A N 1
ATOM 647 C CA . GLU A 1 85 ? -10.962 7.055 12.542 1.00 95.31 85 GLU A CA 1
ATOM 648 C C . GLU A 1 85 ? -11.655 7.931 13.598 1.00 95.31 85 GLU A C 1
ATOM 650 O O . GLU A 1 85 ? -11.121 8.969 13.989 1.00 95.31 85 GLU A O 1
ATOM 655 N N . ALA A 1 86 ? -12.812 7.502 14.111 1.00 94.62 86 ALA A N 1
ATOM 656 C CA . ALA A 1 86 ? -13.506 8.171 15.210 1.00 94.62 86 ALA A CA 1
ATOM 657 C C . ALA A 1 86 ? -12.883 7.898 16.596 1.00 94.62 86 ALA A C 1
ATOM 659 O O . ALA A 1 86 ? -13.259 8.549 17.574 1.00 94.62 86 ALA A O 1
ATOM 660 N N . THR A 1 87 ? -11.948 6.948 16.714 1.00 91.88 87 THR A N 1
ATOM 661 C CA . THR A 1 87 ? -11.358 6.550 17.998 1.00 91.88 87 THR A CA 1
ATOM 662 C C . THR A 1 87 ? -10.170 7.449 18.377 1.00 91.88 87 THR A C 1
ATOM 664 O O . THR A 1 87 ? -9.202 7.559 17.616 1.00 91.88 87 THR A O 1
ATOM 667 N N . PRO A 1 88 ? -10.161 8.063 19.580 1.00 90.25 88 PRO A N 1
ATOM 668 C CA . PRO A 1 88 ? -9.035 8.871 20.033 1.00 90.25 88 PRO A CA 1
ATOM 669 C C . PRO A 1 88 ? -7.718 8.089 20.053 1.00 90.25 88 PRO A C 1
ATOM 671 O O . PRO A 1 88 ? -7.604 7.036 20.674 1.00 90.25 88 PRO A O 1
ATOM 674 N N . GLY A 1 89 ? -6.694 8.648 19.411 1.00 89.75 89 GLY A N 1
ATOM 675 C CA . GLY A 1 89 ? -5.363 8.044 19.342 1.00 89.75 89 GLY A CA 1
ATOM 676 C C . GLY A 1 89 ? -5.099 7.256 18.062 1.00 89.75 89 GLY A C 1
ATOM 677 O O . GLY A 1 89 ? -3.934 6.989 17.785 1.00 89.75 89 GLY A O 1
ATOM 678 N N . VAL A 1 90 ? -6.115 6.970 17.242 1.00 93.38 90 VAL A N 1
ATOM 679 C CA . VAL A 1 90 ? -5.903 6.499 15.867 1.00 93.38 90 VAL A CA 1
ATOM 680 C C . VAL A 1 90 ? -5.383 7.666 15.018 1.00 93.38 90 VAL A C 1
ATOM 682 O O . VAL A 1 90 ? -5.855 8.800 15.123 1.00 93.38 90 VAL A O 1
ATOM 685 N N . GLU A 1 91 ? -4.332 7.411 14.243 1.00 93.75 91 GLU A N 1
ATOM 686 C CA . GLU A 1 91 ? -3.763 8.350 13.270 1.00 93.75 91 GLU A CA 1
ATOM 687 C C . GLU A 1 91 ? -4.481 8.209 11.928 1.00 93.75 91 GLU A C 1
ATOM 689 O O . GLU A 1 91 ? -4.907 9.213 11.365 1.00 93.75 91 GLU A O 1
ATOM 694 N N . TYR A 1 92 ? -4.650 6.971 11.455 1.00 95.12 92 TYR A N 1
ATOM 695 C CA . TYR A 1 92 ? -5.460 6.640 10.285 1.00 95.12 92 TYR A CA 1
ATOM 696 C C . TYR A 1 92 ? -5.871 5.162 10.280 1.00 95.12 92 TYR A C 1
ATOM 698 O O . TYR A 1 92 ? -5.233 4.317 10.920 1.00 95.12 92 TYR A O 1
ATOM 706 N N . ALA A 1 93 ? -6.910 4.853 9.505 1.00 97.06 93 ALA A N 1
ATOM 707 C CA . ALA A 1 93 ? -7.288 3.495 9.139 1.00 97.06 93 ALA A CA 1
ATOM 708 C C . ALA A 1 93 ? -7.580 3.425 7.635 1.00 97.06 93 ALA A C 1
ATOM 710 O O . ALA A 1 93 ? -8.223 4.310 7.082 1.00 97.06 93 ALA A O 1
ATOM 711 N N . GLU A 1 94 ? -7.113 2.376 6.964 1.00 96.25 94 GLU A N 1
ATOM 712 C CA . GLU A 1 94 ? -7.283 2.217 5.518 1.00 96.25 94 GLU A CA 1
ATOM 713 C C . GLU A 1 94 ? -7.571 0.761 5.125 1.00 96.25 94 GLU A C 1
ATOM 715 O O . GLU A 1 94 ? -7.240 -0.166 5.875 1.00 96.25 94 GLU A O 1
ATOM 720 N N . PRO A 1 95 ? -8.180 0.516 3.950 1.00 97.12 95 PRO A N 1
ATOM 721 C CA . PRO A 1 95 ? -8.369 -0.839 3.451 1.00 97.12 95 PRO A CA 1
ATOM 722 C C . PRO A 1 95 ? -7.033 -1.555 3.235 1.00 97.12 95 PRO A C 1
ATOM 724 O O . PRO A 1 95 ? -6.059 -0.958 2.777 1.00 97.12 95 PRO A O 1
ATOM 727 N N . ASN A 1 96 ? -7.000 -2.869 3.470 1.00 96.50 96 ASN A N 1
ATOM 728 C CA . ASN A 1 96 ? -5.862 -3.691 3.061 1.00 96.50 96 ASN A CA 1
ATOM 729 C C . ASN A 1 96 ? -5.915 -3.945 1.542 1.00 96.50 96 ASN A C 1
ATOM 731 O O . ASN A 1 96 ? -6.443 -4.965 1.089 1.00 96.50 96 ASN A O 1
ATOM 735 N N . TYR A 1 97 ? -5.429 -2.990 0.748 1.00 94.50 97 TYR A N 1
ATOM 736 C CA . TYR A 1 97 ? -5.416 -3.092 -0.710 1.00 94.50 97 TYR A CA 1
ATOM 737 C C . TYR A 1 97 ? -4.554 -4.257 -1.198 1.00 94.50 97 TYR A C 1
ATOM 739 O O . TYR A 1 97 ? -3.420 -4.448 -0.762 1.00 94.50 97 TYR A O 1
ATOM 747 N N . MET A 1 98 ? -5.076 -5.012 -2.164 1.00 89.12 98 MET A N 1
ATOM 748 C CA . MET A 1 98 ? -4.271 -5.967 -2.911 1.00 89.12 98 MET A CA 1
ATOM 749 C C . MET A 1 98 ? -3.540 -5.203 -4.010 1.00 89.12 98 MET A C 1
ATOM 751 O O . MET A 1 98 ? -4.162 -4.534 -4.833 1.00 89.12 98 MET A O 1
ATOM 755 N N . VAL A 1 99 ? -2.215 -5.286 -4.012 1.00 84.75 99 VAL A N 1
ATOM 756 C CA . VAL A 1 99 ? -1.365 -4.703 -5.053 1.00 84.75 99 VAL A CA 1
ATOM 757 C C . VAL A 1 99 ? -0.734 -5.821 -5.870 1.00 84.75 99 VAL A C 1
ATOM 759 O O . VAL A 1 99 ? -0.488 -6.913 -5.358 1.00 84.75 99 VAL A O 1
ATOM 762 N N . LYS A 1 100 ? -0.499 -5.554 -7.153 1.00 76.88 100 LYS A N 1
ATOM 763 C CA . LYS A 1 100 ? 0.217 -6.447 -8.065 1.00 76.88 100 LYS A CA 1
ATOM 764 C C . LYS A 1 100 ? 1.396 -5.681 -8.642 1.00 76.88 100 LYS A C 1
ATOM 766 O O . LYS A 1 100 ? 1.271 -4.482 -8.885 1.00 76.88 100 LYS A O 1
ATOM 771 N N . ALA A 1 101 ? 2.516 -6.365 -8.841 1.00 74.06 101 ALA A N 1
ATOM 772 C CA . ALA A 1 101 ? 3.615 -5.797 -9.601 1.00 74.06 101 ALA A CA 1
ATOM 773 C C . ALA A 1 101 ? 3.188 -5.663 -11.069 1.00 74.06 101 ALA A C 1
ATOM 775 O O . ALA A 1 101 ? 2.548 -6.561 -11.619 1.00 74.06 101 ALA A O 1
ATOM 776 N N . THR A 1 102 ? 3.518 -4.532 -11.684 1.00 71.44 102 THR A N 1
ATOM 777 C CA . THR A 1 102 ? 3.418 -4.357 -13.134 1.00 71.44 102 THR A CA 1
ATOM 778 C C . THR A 1 102 ? 4.754 -4.775 -13.736 1.00 71.44 102 THR A C 1
ATOM 780 O O . THR A 1 102 ? 5.796 -4.313 -13.281 1.00 71.44 102 THR A O 1
ATOM 783 N N . VAL A 1 103 ? 4.721 -5.643 -14.746 1.00 75.94 103 VAL A N 1
ATOM 784 C CA . VAL A 1 103 ? 5.919 -6.259 -15.352 1.00 75.94 103 VAL A CA 1
ATOM 785 C C . VAL A 1 103 ? 6.808 -5.239 -16.059 1.00 75.94 103 VAL A C 1
ATOM 787 O O . VAL A 1 103 ? 8.026 -5.371 -16.104 1.00 75.94 103 VAL A O 1
ATOM 790 N N . ILE A 1 104 ? 6.192 -4.196 -16.614 1.00 84.88 104 ILE A N 1
ATOM 791 C CA . ILE A 1 104 ? 6.883 -3.141 -17.347 1.00 84.88 104 ILE A CA 1
ATOM 792 C C . ILE A 1 104 ? 6.738 -1.828 -16.571 1.00 84.88 104 ILE A C 1
ATOM 794 O O . ILE A 1 104 ? 5.604 -1.418 -16.304 1.00 84.88 104 ILE A O 1
ATOM 798 N N . PRO A 1 105 ? 7.854 -1.167 -16.211 1.00 86.81 105 PRO A N 1
ATOM 799 C CA . PRO A 1 105 ? 7.842 0.144 -15.582 1.00 86.81 105 PRO A CA 1
ATOM 800 C C . PRO A 1 105 ? 7.154 1.187 -16.460 1.00 86.81 105 PRO A C 1
ATOM 802 O O . PRO A 1 105 ? 7.325 1.211 -17.677 1.00 86.81 105 PRO A O 1
ATOM 805 N N . ASP A 1 106 ? 6.433 2.098 -15.821 1.00 87.12 106 ASP A N 1
ATOM 806 C CA . ASP A 1 106 ? 5.788 3.262 -16.433 1.00 87.12 106 ASP A CA 1
ATOM 807 C C . ASP A 1 106 ? 6.731 4.477 -16.560 1.00 87.12 106 ASP A C 1
ATOM 809 O O . ASP A 1 106 ? 6.294 5.594 -16.843 1.00 87.12 106 ASP A O 1
ATOM 813 N N . ASP A 1 107 ? 8.040 4.267 -16.393 1.00 90.00 107 ASP A N 1
ATOM 814 C CA . ASP A 1 107 ? 9.063 5.281 -16.637 1.00 90.00 107 ASP A CA 1
ATOM 815 C C . ASP A 1 107 ? 9.091 5.653 -18.128 1.00 90.00 107 ASP A C 1
ATOM 817 O O . ASP A 1 107 ? 9.314 4.808 -19.000 1.00 90.00 107 ASP A O 1
ATOM 821 N N . ALA A 1 108 ? 8.916 6.944 -18.423 1.00 93.12 108 ALA A N 1
ATOM 822 C CA . ALA A 1 108 ? 8.864 7.474 -19.785 1.00 93.12 108 ALA A CA 1
ATOM 823 C C . ALA A 1 108 ? 10.097 7.128 -20.640 1.00 93.12 108 ALA A C 1
ATOM 825 O O . ALA A 1 108 ? 10.009 7.114 -21.866 1.00 93.12 108 ALA A O 1
ATOM 826 N N . ARG A 1 109 ? 11.247 6.857 -20.014 1.00 94.44 109 ARG A N 1
ATOM 827 C CA . ARG A 1 109 ? 12.500 6.493 -20.682 1.00 94.44 109 ARG A CA 1
ATOM 828 C C . ARG A 1 109 ? 12.824 5.007 -20.573 1.00 94.44 109 ARG A C 1
ATOM 830 O O . ARG A 1 109 ? 13.908 4.613 -20.996 1.00 94.44 109 ARG A O 1
ATOM 837 N N . PHE A 1 110 ? 11.928 4.159 -20.061 1.00 94.19 110 PHE A N 1
ATOM 838 C CA . PHE A 1 110 ? 12.147 2.707 -20.003 1.00 94.19 110 PHE A CA 1
ATOM 839 C C . PHE A 1 110 ? 12.462 2.112 -21.383 1.00 94.19 110 PHE A C 1
ATOM 841 O O . PHE A 1 110 ? 13.353 1.277 -21.508 1.00 94.19 110 PHE A O 1
ATOM 848 N N . THR A 1 111 ? 11.836 2.621 -22.448 1.00 93.00 111 THR A N 1
ATOM 849 C CA . THR A 1 111 ? 12.124 2.199 -23.829 1.00 93.00 111 THR A CA 1
ATOM 850 C C . THR A 1 111 ? 13.562 2.488 -24.265 1.00 93.00 111 THR A C 1
ATOM 852 O O . THR A 1 111 ? 14.072 1.819 -25.156 1.00 93.00 111 THR A O 1
ATOM 855 N N . GLU A 1 112 ? 14.252 3.449 -23.644 1.00 95.19 112 GLU A N 1
ATOM 856 C CA . GLU A 1 112 ? 15.667 3.737 -23.914 1.00 95.19 112 GLU A CA 1
ATOM 857 C C . GLU A 1 112 ? 16.626 2.809 -23.142 1.00 95.19 112 GLU A C 1
ATOM 859 O O . GLU A 1 112 ? 17.823 2.768 -23.440 1.00 95.19 112 GLU A O 1
ATOM 864 N N . GLN A 1 113 ? 16.129 2.055 -22.156 1.00 95.06 113 GLN A N 1
ATOM 865 C CA . GLN A 1 113 ? 16.927 1.192 -21.280 1.00 95.06 113 GLN A CA 1
ATOM 866 C C . GLN A 1 113 ? 17.187 -0.174 -21.929 1.00 95.06 113 GLN A C 1
ATOM 868 O O . GLN A 1 113 ? 16.817 -1.218 -21.397 1.00 95.06 113 GLN A O 1
ATOM 873 N N . TRP A 1 114 ? 17.861 -0.164 -23.084 1.00 94.81 114 TRP A N 1
ATOM 874 C CA . TRP A 1 114 ? 18.143 -1.360 -23.890 1.00 94.81 114 TRP A CA 1
ATOM 875 C C . TRP A 1 114 ? 18.785 -2.502 -23.093 1.00 94.81 114 TRP A C 1
ATOM 877 O O . TRP A 1 114 ? 18.502 -3.657 -23.366 1.00 94.81 114 TRP A O 1
ATOM 887 N N . GLY A 1 115 ? 19.610 -2.200 -22.084 1.00 95.12 115 GLY A N 1
ATOM 888 C CA . GLY A 1 115 ? 20.248 -3.226 -21.257 1.00 95.12 115 GLY A CA 1
ATOM 889 C C . GLY A 1 115 ? 19.267 -4.025 -20.393 1.00 95.12 115 GLY A C 1
ATOM 890 O O . GLY A 1 115 ? 19.573 -5.164 -20.055 1.00 95.12 115 GLY A O 1
ATOM 891 N N . LEU A 1 116 ? 18.107 -3.450 -20.052 1.00 95.19 116 LEU A N 1
ATOM 892 C CA . LEU A 1 116 ? 17.045 -4.120 -19.292 1.00 95.19 116 LEU A CA 1
ATOM 893 C C . LEU A 1 116 ? 16.111 -4.922 -20.200 1.00 95.19 116 LEU A C 1
ATOM 895 O O . LEU A 1 116 ? 15.718 -6.028 -19.840 1.00 95.19 116 LEU A O 1
ATOM 899 N N . HIS A 1 117 ? 15.758 -4.350 -21.352 1.00 95.12 117 HIS A N 1
ATOM 900 C CA . HIS A 1 117 ? 14.881 -4.954 -22.349 1.00 95.12 117 HIS A CA 1
ATOM 901 C C . HIS A 1 117 ? 15.181 -4.359 -23.733 1.00 95.12 117 HIS A C 1
ATOM 903 O O . HIS A 1 117 ? 14.951 -3.172 -23.989 1.00 95.12 117 HIS A O 1
ATOM 909 N N . ASN A 1 118 ? 15.704 -5.182 -24.635 1.00 96.00 118 ASN A N 1
ATOM 910 C CA . ASN A 1 118 ? 16.088 -4.824 -25.989 1.00 96.00 118 ASN A CA 1
ATOM 911 C C . ASN A 1 118 ? 15.091 -5.433 -26.977 1.00 96.00 118 ASN A C 1
ATOM 913 O O . ASN A 1 118 ? 15.229 -6.562 -27.444 1.00 96.00 118 ASN A O 1
ATOM 917 N N . ALA A 1 119 ? 14.093 -4.643 -27.347 1.00 94.50 119 ALA A N 1
ATOM 918 C CA . ALA A 1 119 ? 13.131 -4.960 -28.394 1.00 94.50 119 ALA A CA 1
ATOM 919 C C . ALA A 1 119 ? 13.645 -4.597 -29.805 1.00 94.50 119 ALA A C 1
ATOM 921 O O . ALA A 1 119 ? 12.884 -4.664 -30.768 1.00 94.50 119 ALA A O 1
ATOM 922 N N . GLY A 1 120 ? 14.922 -4.217 -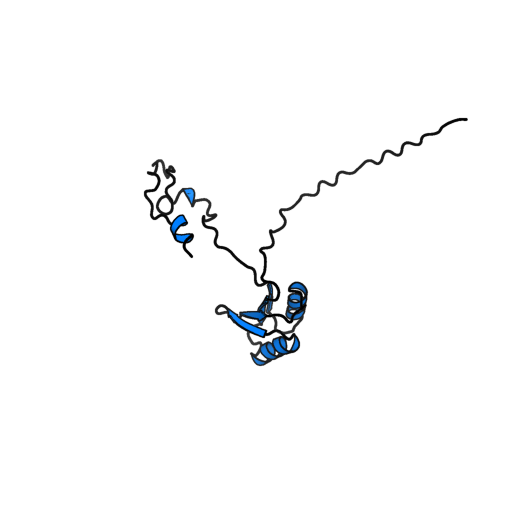29.956 1.00 95.38 120 GLY A N 1
ATOM 923 C CA . GLY A 1 120 ? 15.486 -3.704 -31.211 1.00 95.38 120 GLY A CA 1
ATOM 924 C C . GLY A 1 120 ? 15.295 -2.196 -31.405 1.00 95.38 120 GLY A C 1
ATOM 925 O O . GLY A 1 120 ? 15.350 -1.688 -32.524 1.00 95.38 120 GLY A O 1
ATOM 926 N N . GLN A 1 121 ? 15.034 -1.461 -30.324 1.00 94.81 121 GLN A N 1
ATOM 927 C CA . GLN A 1 121 ? 14.858 -0.012 -30.358 1.00 94.81 121 GLN A CA 1
ATOM 928 C C . GLN A 1 121 ? 16.141 0.734 -30.760 1.00 94.81 121 GLN A C 1
ATOM 930 O O . GLN A 1 121 ? 17.261 0.261 -30.550 1.00 94.81 121 GLN A O 1
ATOM 935 N N . THR A 1 122 ? 15.976 1.958 -31.266 1.00 96.06 122 THR A N 1
ATOM 936 C CA . THR A 1 122 ? 17.089 2.883 -31.517 1.00 96.06 122 THR A CA 1
ATOM 937 C C . THR A 1 122 ? 17.270 3.832 -30.341 1.00 96.06 122 THR A C 1
ATOM 939 O O . THR A 1 122 ? 16.371 4.606 -30.017 1.00 96.06 122 THR A O 1
ATOM 942 N N . VAL A 1 123 ? 18.458 3.827 -29.738 1.00 94.50 123 VAL A N 1
ATOM 943 C CA . VAL A 1 123 ? 18.821 4.703 -28.617 1.00 94.50 123 VAL A CA 1
ATOM 944 C C . VAL A 1 123 ? 20.036 5.530 -29.018 1.00 94.50 123 VAL A C 1
ATOM 946 O O . VAL A 1 123 ? 21.062 4.985 -29.416 1.00 94.50 123 VAL A O 1
ATOM 949 N N . LYS A 1 124 ? 19.923 6.864 -28.950 1.00 93.75 124 LYS A N 1
ATOM 950 C CA . LYS A 1 124 ? 20.987 7.810 -29.360 1.00 93.75 124 LYS A CA 1
ATOM 951 C C . LYS A 1 124 ? 21.562 7.533 -30.765 1.00 93.75 124 LYS A C 1
ATOM 953 O O . LYS A 1 124 ? 22.755 7.697 -30.995 1.00 93.75 124 LYS A O 1
ATOM 958 N N . GLY A 1 125 ? 20.709 7.110 -31.701 1.00 94.75 125 GLY A N 1
ATOM 959 C CA . GLY A 1 125 ? 21.096 6.823 -33.087 1.00 94.75 125 GLY A CA 1
ATOM 960 C C . GLY A 1 125 ? 21.704 5.437 -33.327 1.00 94.75 125 GLY A C 1
ATOM 961 O O . GLY A 1 125 ? 22.077 5.146 -34.458 1.00 94.75 125 GLY A O 1
ATOM 962 N N . VAL A 1 126 ? 21.777 4.574 -32.309 1.00 94.38 126 VAL A N 1
ATOM 963 C CA . VAL A 1 126 ? 22.236 3.183 -32.438 1.00 94.38 126 VAL A CA 1
ATOM 964 C C . VAL A 1 126 ? 21.046 2.240 -32.291 1.00 94.38 126 VAL A C 1
ATOM 966 O O . VAL A 1 126 ? 20.352 2.280 -31.276 1.00 94.38 126 VAL A O 1
ATOM 969 N N . THR A 1 127 ? 20.803 1.399 -33.296 1.00 96.38 127 THR A N 1
ATOM 970 C CA . THR A 1 127 ? 19.759 0.363 -33.257 1.00 96.38 127 THR A CA 1
ATOM 971 C C . THR A 1 127 ? 20.270 -0.872 -32.523 1.00 96.38 127 THR A C 1
ATOM 973 O O . THR A 1 127 ? 21.332 -1.398 -32.854 1.00 96.38 127 THR A O 1
ATOM 976 N N . GLY A 1 128 ? 19.525 -1.315 -31.511 1.00 94.44 128 GLY A N 1
ATOM 977 C CA . GLY A 1 128 ? 19.847 -2.509 -30.736 1.00 94.44 128 GLY A CA 1
ATOM 978 C C . GLY A 1 128 ? 19.558 -3.810 -31.489 1.00 94.44 128 GLY A C 1
ATOM 979 O O . GLY A 1 128 ? 18.685 -3.872 -32.352 1.00 94.44 128 GLY A O 1
ATOM 980 N N . THR A 1 129 ? 20.273 -4.876 -31.128 1.00 96.62 129 THR A N 1
ATOM 981 C CA . THR A 1 129 ? 19.929 -6.246 -31.531 1.00 96.62 129 THR A CA 1
ATOM 982 C C . THR A 1 129 ? 18.891 -6.805 -30.566 1.00 96.62 129 THR A C 1
ATOM 984 O O . THR A 1 129 ? 19.185 -6.949 -29.381 1.00 96.62 129 THR A O 1
ATOM 987 N N . THR A 1 130 ? 17.700 -7.143 -31.059 1.00 96.62 130 THR A N 1
ATOM 988 C CA . THR A 1 130 ? 16.616 -7.700 -30.236 1.00 96.62 130 THR A CA 1
ATOM 989 C C . THR A 1 130 ? 17.090 -8.882 -29.380 1.00 96.62 130 THR A C 1
ATOM 991 O O . THR A 1 130 ? 17.739 -9.799 -29.885 1.00 96.62 130 THR A O 1
ATOM 994 N N . GLY A 1 131 ? 16.761 -8.861 -28.086 1.00 94.06 131 GLY A N 1
ATOM 995 C CA . GLY A 1 131 ? 17.096 -9.899 -27.108 1.00 94.06 131 GLY A CA 1
ATOM 996 C C . GLY A 1 131 ? 18.541 -9.881 -26.596 1.00 94.06 131 GLY A C 1
ATOM 997 O O . GLY A 1 131 ? 18.913 -10.750 -25.805 1.00 94.06 131 GLY A O 1
ATOM 998 N N . ALA A 1 132 ? 19.372 -8.928 -27.034 1.00 96.19 132 ALA A N 1
ATOM 999 C CA . ALA A 1 132 ? 20.702 -8.695 -26.473 1.00 96.19 132 ALA A CA 1
ATOM 1000 C C . ALA A 1 132 ? 20.609 -7.800 -25.220 1.00 96.19 132 ALA A C 1
ATOM 1002 O O . ALA A 1 132 ? 20.989 -6.627 -25.252 1.00 96.19 132 ALA A O 1
ATOM 1003 N N . ASP A 1 133 ? 20.065 -8.358 -24.139 1.00 96.44 133 ASP A N 1
ATOM 1004 C CA . ASP A 1 133 ? 19.799 -7.705 -22.850 1.00 96.44 133 ASP A CA 1
ATOM 1005 C C . ASP A 1 133 ? 19.816 -8.723 -21.688 1.00 96.44 133 ASP A C 1
ATOM 1007 O O . ASP A 1 133 ? 20.090 -9.910 -21.888 1.00 96.44 133 ASP A O 1
ATOM 1011 N N . ILE A 1 134 ? 19.562 -8.257 -20.458 1.00 95.69 134 ILE A N 1
ATOM 1012 C CA . ILE A 1 134 ? 19.510 -9.110 -19.255 1.00 95.69 134 ILE A CA 1
ATOM 1013 C C . ILE A 1 134 ? 18.131 -9.740 -18.988 1.00 95.69 134 ILE A C 1
ATOM 1015 O O . ILE A 1 134 ? 17.978 -10.410 -17.967 1.00 95.69 134 ILE A O 1
ATOM 1019 N N . LYS A 1 135 ? 17.142 -9.533 -19.870 1.00 92.75 135 LYS A N 1
ATOM 1020 C CA . LYS A 1 135 ? 15.766 -10.053 -19.770 1.00 92.75 135 LYS A CA 1
ATOM 1021 C C . LYS A 1 135 ? 15.077 -9.692 -18.457 1.00 92.75 135 LYS A C 1
ATOM 1023 O O . LYS A 1 135 ? 14.544 -10.549 -17.748 1.00 92.75 135 LYS A O 1
ATOM 1028 N N . ALA A 1 136 ? 15.171 -8.416 -18.078 1.00 92.44 136 ALA A N 1
ATOM 1029 C CA . ALA A 1 136 ? 14.669 -7.955 -16.790 1.00 92.44 136 ALA A CA 1
ATOM 1030 C C . ALA A 1 136 ? 13.144 -8.138 -16.642 1.00 92.44 136 ALA A C 1
ATOM 1032 O O . ALA A 1 136 ? 12.746 -8.675 -15.609 1.00 92.44 136 ALA A O 1
ATOM 1033 N N . PRO A 1 137 ? 12.292 -7.785 -17.632 1.00 90.19 137 PRO A N 1
ATOM 1034 C CA . PRO A 1 137 ? 10.849 -8.016 -17.536 1.00 90.19 137 PRO A CA 1
ATOM 1035 C C . PRO A 1 137 ? 10.478 -9.480 -17.294 1.00 90.19 137 PRO A C 1
ATOM 1037 O O . PRO A 1 137 ? 9.695 -9.784 -16.400 1.00 90.19 137 PRO A O 1
ATOM 1040 N N . GLU A 1 138 ? 11.088 -10.398 -18.040 1.00 89.50 138 GLU A N 1
ATOM 1041 C CA . GLU A 1 138 ? 10.827 -11.830 -17.921 1.00 89.50 138 GLU A CA 1
ATOM 1042 C C . GLU A 1 138 ? 11.289 -12.380 -16.571 1.00 89.50 138 GLU A C 1
ATOM 1044 O O . GLU A 1 138 ? 10.651 -13.270 -16.014 1.00 89.50 138 GLU A O 1
ATOM 1049 N N . ALA A 1 139 ? 12.388 -11.853 -16.026 1.00 87.69 139 ALA A N 1
ATOM 1050 C CA . ALA A 1 139 ? 12.864 -12.224 -14.700 1.00 87.69 139 ALA A CA 1
ATOM 1051 C C . ALA A 1 139 ? 11.959 -11.684 -13.581 1.00 87.69 139 ALA A C 1
ATOM 1053 O O . ALA A 1 139 ? 11.752 -12.375 -12.585 1.00 87.69 139 ALA A O 1
ATOM 1054 N N . TRP A 1 140 ? 11.414 -10.472 -13.725 1.00 87.25 140 TRP A N 1
ATOM 1055 C CA . TRP A 1 140 ? 10.489 -9.883 -12.749 1.00 87.25 140 TRP A CA 1
ATOM 1056 C C . TRP A 1 140 ? 9.143 -10.610 -12.685 1.00 87.25 140 TRP A C 1
ATOM 1058 O O . TRP A 1 140 ? 8.497 -10.584 -11.638 1.00 87.25 140 TRP A O 1
ATOM 1068 N N . ASP A 1 141 ? 8.759 -11.294 -13.764 1.00 81.25 141 ASP A N 1
ATOM 1069 C CA . ASP A 1 141 ? 7.561 -12.137 -13.828 1.00 81.25 141 ASP A CA 1
ATOM 1070 C C . ASP A 1 141 ? 7.688 -13.481 -13.097 1.00 81.25 141 ASP A C 1
ATOM 1072 O O . ASP A 1 141 ? 6.693 -14.185 -12.910 1.00 81.25 141 ASP A O 1
ATOM 1076 N N . ILE A 1 142 ? 8.891 -13.851 -12.649 1.00 77.38 142 ILE A N 1
ATOM 1077 C CA . ILE A 1 142 ? 9.112 -15.056 -11.848 1.00 77.38 142 ILE A CA 1
ATOM 1078 C C . ILE A 1 142 ? 9.011 -14.676 -10.362 1.00 77.38 142 ILE A C 1
ATOM 1080 O O . ILE A 1 142 ? 9.974 -14.186 -9.771 1.00 77.38 142 ILE A O 1
ATOM 1084 N N . THR A 1 143 ? 7.842 -14.915 -9.754 1.00 61.22 143 THR A N 1
ATOM 1085 C CA . THR A 1 143 ? 7.564 -14.684 -8.317 1.00 61.22 143 THR A CA 1
ATOM 1086 C C . THR A 1 143 ? 7.074 -15.923 -7.593 1.00 61.22 143 THR A C 1
ATOM 1088 O O . THR A 1 143 ? 6.149 -16.571 -8.134 1.00 61.22 143 THR A O 1
#

pLDDT: mean 82.92, std 18.46, range [38.56, 97.94]